Protein AF-A0A8J6YZK8-F1 (afdb_monomer)

Secondary structure (DSSP, 8-state):
-EEESS-HHHHHHHHHHHHHHSTT----EEEPPHHHHHHH-TT-EEE-------

Foldseek 3Di:
DKEAAQCVVVSVVVVVVVCVVPPPDDDDYYYDDDVVCVVQDHGDMDDDDDPDDD

Mean predicted aligned error: 2.76 Å

pLDDT: mean 95.15, std 7.05, range [59.03, 98.62]

Structure (mmCIF, N/CA/C/O backbone):
data_AF-A0A8J6YZK8-F1
#
_entry.id   AF-A0A8J6YZK8-F1
#
loop_
_atom_site.group_PDB
_atom_site.id
_atom_site.type_symbol
_atom_site.label_atom_id
_atom_site.label_alt_id
_atom_site.label_comp_id
_atom_site.label_asym_id
_atom_site.label_entity_id
_atom_site.label_seq_id
_atom_site.pdbx_PDB_ins_code
_atom_site.Cartn_x
_atom_site.Cartn_y
_atom_site.Cartn_z
_atom_site.occupancy
_atom_site.B_iso_or_equiv
_atom_site.auth_seq_id
_atom_site.auth_comp_id
_atom_site.auth_asym_id
_atom_site.auth_atom_id
_atom_site.pdbx_PDB_model_num
ATOM 1 N N . GLY A 1 1 ? -4.981 3.928 2.951 1.00 93.62 1 GLY A N 1
ATOM 2 C CA . GLY A 1 1 ? -4.824 3.081 1.752 1.00 93.62 1 GLY A CA 1
ATOM 3 C C . GLY A 1 1 ? -3.360 2.893 1.401 1.00 93.62 1 GLY A C 1
ATOM 4 O O . GLY A 1 1 ? -2.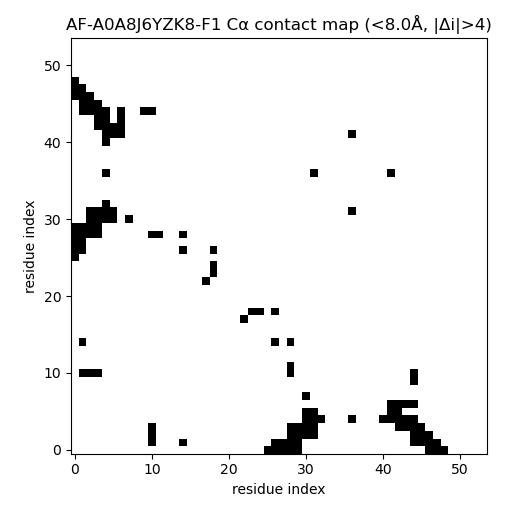530 3.696 1.815 1.00 93.62 1 GLY A O 1
ATOM 5 N N . ILE A 1 2 ? -3.053 1.838 0.654 1.00 98.25 2 ILE A N 1
ATOM 6 C CA . ILE A 1 2 ? -1.720 1.501 0.145 1.00 98.25 2 ILE A CA 1
ATOM 7 C C . ILE A 1 2 ? -1.767 1.550 -1.384 1.00 98.25 2 ILE A C 1
ATOM 9 O O . ILE A 1 2 ? -2.713 1.039 -1.989 1.00 98.25 2 ILE A O 1
ATOM 13 N N . SER A 1 3 ? -0.743 2.126 -2.009 1.00 98.44 3 SER A N 1
ATOM 14 C CA . SER A 1 3 ? -0.567 2.095 -3.465 1.00 98.44 3 SER A CA 1
ATOM 15 C C . SER A 1 3 ? 0.816 1.555 -3.829 1.00 98.44 3 SER A C 1
ATOM 17 O O . SER A 1 3 ? 1.785 1.894 -3.153 1.00 98.44 3 SER A O 1
ATOM 19 N N . HIS A 1 4 ? 0.939 0.736 -4.877 1.00 98.62 4 HIS A N 1
ATOM 20 C CA . HIS A 1 4 ? 2.223 0.151 -5.290 1.00 98.62 4 HIS A CA 1
ATOM 21 C C . HIS A 1 4 ? 2.499 0.241 -6.794 1.00 98.62 4 HIS A C 1
ATOM 23 O O . HIS A 1 4 ? 1.591 0.106 -7.603 1.00 98.62 4 HIS A O 1
ATOM 29 N N . ALA A 1 5 ? 3.762 0.384 -7.191 1.00 98.44 5 ALA A N 1
ATOM 30 C CA . ALA A 1 5 ? 4.187 0.342 -8.590 1.00 98.44 5 ALA A CA 1
ATOM 31 C C . ALA A 1 5 ? 4.774 -1.040 -8.930 1.00 98.44 5 ALA A C 1
ATOM 33 O O . ALA A 1 5 ? 5.971 -1.261 -8.740 1.00 98.44 5 ALA A O 1
ATOM 34 N N . ASP A 1 6 ? 3.930 -1.959 -9.420 1.00 97.44 6 ASP A N 1
ATOM 35 C CA . ASP A 1 6 ? 4.320 -3.314 -9.868 1.00 97.44 6 ASP A CA 1
ATOM 36 C C . ASP A 1 6 ? 5.063 -4.157 -8.799 1.00 97.44 6 ASP A C 1
ATOM 38 O O . ASP A 1 6 ? 6.026 -4.867 -9.089 1.00 97.44 6 ASP A O 1
ATOM 42 N N . VAL A 1 7 ? 4.645 -4.029 -7.528 1.00 98.19 7 VAL A N 1
ATOM 43 C CA . VAL A 1 7 ? 5.168 -4.790 -6.370 1.00 98.19 7 VAL A CA 1
ATOM 44 C C . VAL A 1 7 ? 4.057 -5.174 -5.366 1.00 98.19 7 VAL A C 1
ATOM 46 O O . VAL A 1 7 ? 4.094 -4.759 -4.204 1.00 98.19 7 VAL A O 1
ATOM 49 N N . PRO A 1 8 ? 3.044 -5.958 -5.783 1.00 98.06 8 PRO A N 1
ATOM 50 C CA . PRO A 1 8 ? 1.897 -6.305 -4.936 1.00 98.06 8 PRO A CA 1
ATOM 51 C C . PRO A 1 8 ? 2.288 -7.060 -3.657 1.00 98.06 8 PRO A C 1
ATOM 53 O O . PRO A 1 8 ? 1.723 -6.796 -2.598 1.00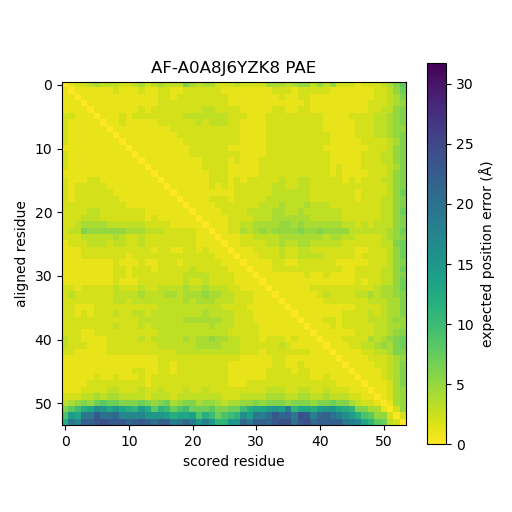 98.06 8 PRO A O 1
ATOM 56 N N . ASP A 1 9 ? 3.294 -7.936 -3.712 1.00 98.38 9 ASP A N 1
ATOM 57 C CA . ASP A 1 9 ? 3.743 -8.706 -2.542 1.00 98.38 9 ASP A CA 1
ATOM 58 C C . ASP A 1 9 ? 4.278 -7.786 -1.441 1.00 98.38 9 ASP A C 1
ATOM 60 O O . ASP A 1 9 ? 3.856 -7.865 -0.288 1.00 98.38 9 ASP A O 1
ATOM 64 N N . ARG A 1 10 ? 5.117 -6.812 -1.816 1.00 98.12 10 ARG A N 1
ATOM 65 C CA . ARG A 1 10 ? 5.634 -5.815 -0.873 1.00 98.12 10 ARG A CA 1
ATOM 66 C C . ARG A 1 10 ? 4.520 -4.925 -0.318 1.00 98.12 10 ARG A C 1
ATOM 68 O O . ARG A 1 10 ? 4.581 -4.515 0.839 1.00 98.12 10 ARG A O 1
ATOM 75 N N . ALA A 1 11 ? 3.498 -4.628 -1.121 1.00 98.38 11 ALA A N 1
ATOM 76 C CA . ALA A 1 11 ? 2.325 -3.887 -0.666 1.00 98.38 11 ALA A CA 1
ATOM 77 C C . ALA A 1 11 ? 1.521 -4.677 0.381 1.00 98.38 11 ALA A C 1
ATOM 79 O O . ALA A 1 11 ? 1.067 -4.096 1.367 1.00 98.38 11 ALA A O 1
ATOM 80 N N . ASN A 1 12 ? 1.390 -5.994 0.202 1.00 98.06 12 ASN A N 1
ATOM 81 C CA . ASN A 1 12 ? 0.717 -6.880 1.152 1.00 98.06 12 ASN A CA 1
ATOM 82 C C . ASN A 1 12 ? 1.504 -7.037 2.460 1.00 98.06 12 ASN A C 1
ATOM 84 O O . ASN A 1 12 ? 0.905 -6.993 3.530 1.00 98.06 12 ASN A O 1
ATOM 88 N N . GLU A 1 13 ? 2.836 -7.101 2.412 1.00 98.25 13 GLU A N 1
ATOM 89 C CA . GLU A 1 13 ? 3.664 -7.069 3.628 1.00 98.25 13 GLU A CA 1
ATOM 90 C C . GLU A 1 13 ? 3.424 -5.783 4.441 1.00 98.25 13 GLU A C 1
ATOM 92 O O . GLU A 1 13 ? 3.251 -5.819 5.660 1.00 98.25 13 GLU A O 1
ATOM 97 N N . VAL A 1 14 ? 3.355 -4.630 3.764 1.00 97.81 14 VAL A N 1
ATOM 98 C CA . VAL A 1 14 ? 3.031 -3.345 4.405 1.00 97.81 14 VAL A CA 1
ATOM 99 C C . VAL A 1 14 ? 1.599 -3.340 4.946 1.00 97.81 14 VAL A C 1
ATOM 101 O O . VAL A 1 14 ? 1.358 -2.796 6.025 1.00 97.81 14 VAL A O 1
ATOM 104 N N . ARG A 1 15 ? 0.649 -3.972 4.249 1.00 97.50 15 ARG A N 1
ATOM 105 C CA . ARG A 1 15 ? -0.727 -4.141 4.731 1.00 97.50 15 ARG A CA 1
ATOM 106 C C . ARG A 1 15 ? -0.766 -4.903 6.048 1.00 97.50 15 ARG A C 1
ATOM 108 O O . ARG A 1 15 ? -1.381 -4.409 6.985 1.00 97.50 15 ARG A O 1
ATOM 115 N N . GLU A 1 16 ? -0.076 -6.034 6.156 1.00 97.50 16 GLU A N 1
ATOM 116 C CA . GLU A 1 16 ? -0.023 -6.807 7.404 1.00 97.50 16 GLU A CA 1
ATOM 117 C C . GLU A 1 16 ? 0.564 -5.994 8.566 1.00 97.50 16 GLU A C 1
ATOM 119 O O . GLU A 1 16 ? 0.118 -6.105 9.711 1.00 97.50 16 GLU A O 1
ATOM 124 N N . MET A 1 17 ? 1.570 -5.158 8.290 1.00 97.06 17 MET A N 1
ATOM 125 C CA . MET A 1 17 ? 2.132 -4.245 9.289 1.00 97.06 17 MET A CA 1
ATOM 126 C C . MET A 1 17 ? 1.103 -3.198 9.737 1.00 97.06 17 MET A C 1
ATOM 128 O O . MET A 1 17 ? 0.984 -2.919 10.933 1.00 97.06 17 MET A O 1
ATOM 132 N N . LEU A 1 18 ? 0.346 -2.630 8.795 1.00 96.00 18 LEU A N 1
ATOM 133 C CA . LEU A 1 18 ? -0.677 -1.629 9.085 1.00 96.00 18 LEU A CA 1
ATOM 134 C C . LEU A 1 18 ? -1.892 -2.224 9.801 1.00 96.00 18 LEU A C 1
ATOM 136 O O . LEU A 1 18 ? -2.374 -1.594 10.732 1.00 96.00 18 LEU A O 1
ATOM 140 N N . GLU A 1 19 ? -2.331 -3.437 9.463 1.00 96.06 19 GLU A N 1
ATOM 141 C CA . GLU A 1 19 ? -3.422 -4.135 10.163 1.00 96.06 19 GLU A CA 1
ATOM 142 C C . GLU A 1 19 ? -3.074 -4.407 11.635 1.00 96.06 19 GLU A C 1
ATOM 144 O O . GLU A 1 19 ? -3.927 -4.273 12.511 1.00 96.06 19 GLU A O 1
ATOM 149 N N . LYS A 1 20 ? -1.807 -4.729 11.932 1.00 97.19 20 LYS A N 1
ATOM 150 C CA . LYS A 1 20 ? -1.319 -4.877 13.316 1.00 97.19 20 LYS A CA 1
ATOM 151 C C . LYS A 1 20 ? -1.245 -3.540 14.055 1.00 97.19 20 LYS A C 1
ATOM 153 O O . LYS A 1 20 ? -1.470 -3.499 15.261 1.00 97.19 20 LYS A O 1
ATOM 158 N N . THR A 1 21 ? -0.899 -2.464 13.348 1.00 95.81 21 THR A N 1
ATOM 159 C CA . THR A 1 21 ? -0.719 -1.123 13.932 1.00 95.81 21 THR A CA 1
ATOM 160 C C . THR A 1 21 ? -2.054 -0.408 14.152 1.00 95.81 21 THR A C 1
ATOM 162 O O . THR A 1 21 ? -2.224 0.284 15.152 1.00 95.81 21 THR A O 1
ATOM 165 N N . PHE A 1 22 ? -3.014 -0.610 13.247 1.00 93.50 22 PHE A N 1
ATOM 166 C CA . PHE A 1 22 ? 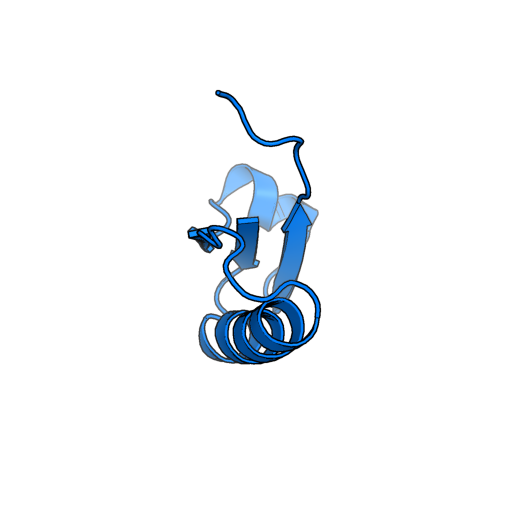-4.345 -0.006 13.259 1.00 93.50 22 PHE A CA 1
ATOM 167 C C . PHE A 1 22 ? -5.425 -1.093 13.124 1.00 93.50 22 PHE A C 1
ATOM 169 O O . PHE A 1 22 ? -6.032 -1.240 12.058 1.00 93.50 22 PHE A O 1
ATOM 176 N N . PRO A 1 23 ? -5.672 -1.885 14.183 1.00 94.62 23 PRO A N 1
ATOM 177 C CA . PRO A 1 23 ? -6.645 -2.968 14.128 1.00 94.62 23 PRO A CA 1
ATOM 178 C C . PRO A 1 23 ? -8.041 -2.462 13.752 1.00 94.62 23 PRO A C 1
ATOM 180 O O . PRO A 1 23 ? -8.555 -1.527 14.362 1.00 94.62 23 PRO A O 1
ATOM 183 N N . GLY A 1 24 ? -8.658 -3.096 12.754 1.00 91.25 24 GLY A N 1
ATOM 184 C CA . GLY A 1 24 ? -10.008 -2.760 12.290 1.00 91.25 24 GLY A CA 1
ATOM 185 C C . GLY A 1 24 ? -10.097 -1.565 11.337 1.00 91.25 24 GLY A C 1
ATOM 186 O O . GLY A 1 24 ? -11.183 -1.303 10.828 1.00 91.25 24 GLY A O 1
ATOM 187 N N . ALA A 1 25 ? -8.990 -0.871 11.048 1.00 92.19 25 ALA A N 1
ATOM 188 C CA . ALA A 1 25 ? -8.996 0.207 10.064 1.00 92.19 25 ALA A CA 1
ATOM 189 C C . ALA A 1 25 ? -9.219 -0.345 8.640 1.00 92.19 25 ALA A C 1
ATOM 191 O O . ALA A 1 25 ? -8.581 -1.334 8.259 1.00 92.19 25 ALA A O 1
ATOM 192 N N . PRO A 1 26 ? -10.072 0.288 7.813 1.00 92.88 26 PRO A N 1
ATOM 193 C CA . PRO A 1 26 ? -10.247 -0.114 6.425 1.00 92.88 26 PRO A CA 1
ATOM 194 C C . PRO A 1 26 ? -8.979 0.191 5.616 1.00 92.88 26 PRO A C 1
ATOM 196 O O . PRO A 1 26 ? -8.539 1.336 5.497 1.00 92.88 26 PRO A O 1
ATOM 199 N N . ILE A 1 27 ? -8.379 -0.845 5.025 1.00 95.38 27 ILE A N 1
ATOM 200 C CA . ILE A 1 27 ? -7.172 -0.713 4.202 1.00 95.38 27 ILE A CA 1
ATOM 201 C C . ILE A 1 27 ? -7.469 -1.186 2.782 1.00 95.38 27 ILE A C 1
ATOM 203 O O . ILE A 1 27 ? -7.668 -2.369 2.525 1.00 95.3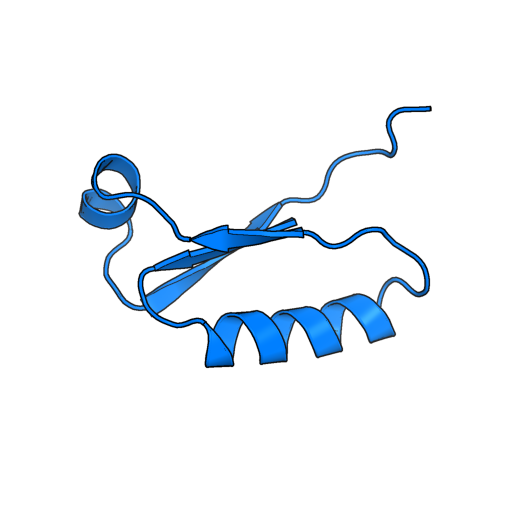8 27 ILE A O 1
ATOM 207 N N . VAL A 1 28 ? -7.441 -0.242 1.842 1.00 95.69 28 VAL A N 1
ATOM 208 C CA . VAL A 1 28 ? -7.514 -0.516 0.403 1.00 95.69 28 VAL A CA 1
ATOM 209 C C . VAL A 1 28 ? -6.100 -0.578 -0.169 1.00 95.69 28 VAL A C 1
ATOM 211 O O . VAL A 1 28 ? -5.310 0.334 0.083 1.00 95.69 28 VAL A O 1
ATOM 214 N N . VAL A 1 29 ? -5.792 -1.624 -0.940 1.00 97.75 29 VAL A N 1
ATOM 215 C CA . VAL A 1 29 ? -4.543 -1.765 -1.708 1.00 97.75 29 VAL A CA 1
ATOM 216 C C . VAL A 1 29 ? -4.839 -1.509 -3.185 1.00 97.75 29 VAL A C 1
ATOM 218 O O . VAL A 1 29 ? -5.810 -2.038 -3.719 1.00 97.75 29 VAL A O 1
ATOM 221 N N . THR A 1 30 ? -4.020 -0.687 -3.836 1.00 98.19 30 THR A N 1
ATOM 222 C CA . THR A 1 30 ? -4.199 -0.260 -5.233 1.00 98.19 30 THR A CA 1
ATOM 223 C C . THR A 1 30 ? -2.881 -0.246 -5.997 1.00 98.19 30 THR A C 1
ATOM 225 O O . THR A 1 30 ? -1.807 -0.115 -5.412 1.00 98.19 30 THR A O 1
ATOM 228 N N . GLU A 1 31 ? -2.950 -0.340 -7.321 1.00 98.38 31 GLU A N 1
ATOM 229 C CA . GLU A 1 31 ? -1.786 -0.166 -8.187 1.00 98.38 31 GLU A CA 1
ATOM 230 C C . GLU A 1 31 ? -1.595 1.312 -8.571 1.00 98.38 31 GLU A C 1
ATOM 232 O O . GLU A 1 31 ? -2.552 2.046 -8.826 1.00 98.38 31 GLU A O 1
ATOM 237 N N . ILE A 1 32 ? -0.340 1.756 -8.626 1.00 98.50 32 ILE A N 1
ATOM 238 C CA . ILE A 1 32 ? 0.069 3.063 -9.136 1.00 98.50 32 ILE A CA 1
ATOM 239 C C . ILE A 1 32 ? 0.051 3.016 -10.665 1.00 98.50 32 ILE A C 1
ATOM 241 O O . ILE A 1 32 ? 0.841 2.313 -11.290 1.00 98.50 32 ILE A O 1
ATOM 245 N N . GLY A 1 33 ? -0.815 3.829 -11.271 1.00 97.44 33 GLY A N 1
ATOM 246 C CA . GLY A 1 33 ? -0.914 3.950 -12.725 1.00 97.44 33 GLY A CA 1
ATOM 247 C C . GLY A 1 33 ? 0.280 4.657 -13.384 1.00 97.44 33 GLY A C 1
ATOM 248 O O . GLY A 1 33 ? 1.078 5.337 -12.735 1.00 97.44 33 GLY A O 1
ATOM 249 N N . ALA A 1 34 ? 0.353 4.559 -14.715 1.00 96.69 34 ALA A N 1
ATOM 250 C CA . ALA A 1 34 ? 1.505 4.967 -15.529 1.00 96.69 34 ALA A CA 1
ATOM 251 C C . ALA A 1 34 ? 1.989 6.416 -15.317 1.00 96.69 34 ALA A C 1
ATOM 253 O O . ALA A 1 34 ? 3.194 6.659 -15.291 1.00 96.69 34 ALA A O 1
ATOM 254 N N . VAL A 1 35 ? 1.080 7.383 -15.142 1.00 98.25 35 VAL A N 1
ATOM 255 C CA . VAL A 1 35 ? 1.451 8.803 -14.978 1.00 98.25 35 VAL A CA 1
ATOM 256 C C . VAL A 1 35 ? 2.254 9.013 -13.695 1.00 98.25 35 VAL A C 1
ATOM 258 O O . VAL A 1 35 ? 3.342 9.584 -13.727 1.00 98.25 35 VAL A O 1
ATOM 261 N N . ILE A 1 36 ? 1.748 8.511 -12.569 1.00 98.19 36 ILE A N 1
ATOM 262 C CA . ILE A 1 36 ? 2.435 8.615 -11.278 1.00 98.19 36 ILE A CA 1
ATOM 263 C C . ILE A 1 36 ? 3.674 7.712 -11.291 1.00 98.19 36 ILE A C 1
ATOM 265 O O . ILE A 1 36 ? 4.760 8.162 -10.932 1.00 98.19 36 ILE A O 1
ATOM 269 N N . GLY A 1 37 ? 3.538 6.480 -11.792 1.00 97.50 37 GLY A N 1
ATOM 270 C CA . GLY A 1 37 ? 4.617 5.495 -11.893 1.00 97.50 37 GLY A CA 1
ATOM 271 C C . GLY A 1 37 ? 5.841 5.997 -12.663 1.00 97.50 37 GLY A C 1
ATOM 272 O O . GLY A 1 37 ? 6.965 5.712 -12.264 1.00 97.50 37 GLY A O 1
ATOM 273 N N . THR A 1 38 ? 5.645 6.816 -13.703 1.00 97.94 38 THR A N 1
ATOM 274 C CA . THR A 1 38 ? 6.742 7.441 -14.470 1.00 97.94 38 THR A CA 1
ATOM 275 C C . THR A 1 38 ? 7.620 8.356 -13.609 1.00 97.94 38 THR A C 1
ATOM 277 O O . THR A 1 38 ? 8.810 8.490 -13.879 1.00 97.94 38 THR A O 1
ATOM 280 N N . HIS A 1 39 ? 7.060 8.970 -12.564 1.00 98.25 39 HIS A N 1
ATOM 281 C CA . HIS A 1 39 ? 7.784 9.895 -11.689 1.00 98.25 39 HIS A CA 1
ATOM 282 C C . HIS A 1 39 ? 8.400 9.198 -10.474 1.00 98.25 39 HIS A C 1
ATOM 284 O O . HIS A 1 39 ? 9.500 9.553 -10.060 1.00 98.25 39 HIS A O 1
ATOM 290 N N . VAL A 1 40 ? 7.688 8.230 -9.889 1.00 98.06 40 VAL A N 1
ATOM 291 C CA . VAL A 1 40 ? 8.121 7.561 -8.649 1.00 98.06 40 VAL A CA 1
ATOM 292 C C . VAL A 1 40 ? 8.984 6.321 -8.901 1.00 98.06 40 VAL A C 1
ATOM 294 O O . VAL A 1 40 ? 9.798 5.961 -8.054 1.00 98.06 40 VAL A O 1
ATOM 297 N N . GLY A 1 41 ? 8.857 5.718 -10.087 1.00 97.62 41 GLY A N 1
ATOM 298 C CA . GLY A 1 41 ? 9.582 4.521 -10.500 1.00 97.62 41 GLY A CA 1
ATOM 299 C C . GLY A 1 41 ? 8.897 3.205 -10.111 1.00 97.62 41 GLY A C 1
ATOM 300 O O . GLY A 1 41 ? 8.026 3.140 -9.244 1.00 97.62 41 GLY A O 1
ATOM 301 N N . LYS A 1 42 ? 9.304 2.116 -10.776 1.00 96.75 42 LYS A N 1
ATOM 302 C CA . LYS A 1 42 ? 8.897 0.750 -10.411 1.00 96.75 42 LYS A CA 1
ATOM 303 C C . LYS A 1 42 ? 9.434 0.399 -9.020 1.00 96.75 42 LYS A C 1
ATOM 305 O O . LYS A 1 42 ? 10.576 0.715 -8.699 1.00 96.75 42 LYS A O 1
ATOM 310 N N . GLY A 1 43 ? 8.628 -0.294 -8.218 1.00 97.38 43 GLY A N 1
ATOM 311 C CA . GLY A 1 43 ? 8.987 -0.710 -6.861 1.00 97.38 43 GLY A CA 1
ATOM 312 C C . GLY A 1 43 ? 8.535 0.242 -5.754 1.00 97.38 43 GLY A C 1
ATOM 313 O O . GLY A 1 43 ? 8.666 -0.098 -4.580 1.00 97.38 43 GLY A O 1
ATOM 314 N N . THR A 1 44 ? 7.980 1.409 -6.088 1.00 98.50 44 THR A N 1
ATOM 315 C CA . THR A 1 44 ? 7.413 2.324 -5.091 1.00 98.50 44 THR A CA 1
ATOM 316 C 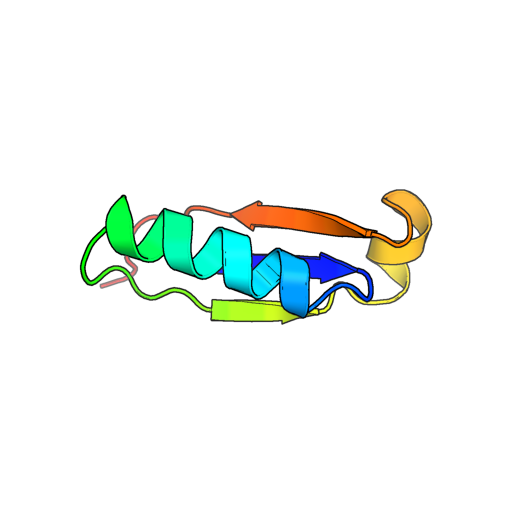C . THR A 1 44 ? 6.244 1.683 -4.349 1.00 98.50 4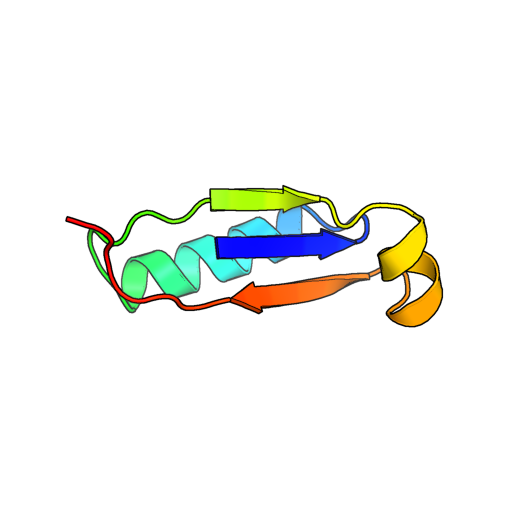4 THR A C 1
ATOM 318 O O . THR A 1 44 ? 5.365 1.084 -4.964 1.00 98.50 44 THR A O 1
ATOM 321 N N . VAL A 1 45 ? 6.197 1.893 -3.033 1.00 98.44 45 VAL A N 1
ATOM 322 C CA . VAL A 1 45 ? 5.022 1.652 -2.189 1.00 98.44 45 VAL A CA 1
ATOM 323 C C . VAL A 1 45 ? 4.713 2.940 -1.431 1.00 98.44 45 VAL A C 1
ATOM 325 O O . VAL A 1 45 ? 5.611 3.550 -0.853 1.00 98.44 45 VAL A O 1
ATOM 328 N N . ALA A 1 46 ? 3.453 3.362 -1.443 1.00 98.25 46 ALA A N 1
ATOM 329 C CA . ALA A 1 46 ? 2.965 4.564 -0.781 1.00 98.25 46 ALA A CA 1
ATOM 330 C C . ALA A 1 46 ? 1.878 4.212 0.240 1.00 98.25 46 ALA A C 1
ATOM 332 O O . ALA A 1 46 ? 1.066 3.316 0.009 1.00 98.25 46 ALA A O 1
ATOM 333 N N . ILE A 1 47 ? 1.850 4.948 1.351 1.00 97.69 47 ILE A N 1
ATOM 334 C CA . ILE A 1 47 ? 0.816 4.861 2.386 1.00 97.69 47 ILE A CA 1
ATOM 335 C C . ILE A 1 47 ? 0.129 6.223 2.458 1.00 97.69 47 ILE A C 1
ATOM 337 O O . ILE A 1 47 ? 0.794 7.242 2.633 1.00 97.69 47 ILE A O 1
ATOM 341 N N . ALA A 1 48 ? -1.196 6.230 2.349 1.00 95.75 48 ALA A N 1
ATOM 342 C CA . ALA A 1 48 ? -2.027 7.407 2.561 1.00 95.75 48 ALA A CA 1
ATOM 343 C C . ALA A 1 48 ? -2.967 7.161 3.743 1.00 95.75 48 ALA A C 1
ATOM 345 O O . ALA A 1 48 ? -3.675 6.151 3.782 1.00 95.75 48 ALA A O 1
ATOM 346 N N . LEU A 1 49 ? -2.973 8.086 4.697 1.00 93.94 49 LEU A N 1
ATOM 347 C CA . LEU A 1 49 ? -3.865 8.084 5.850 1.00 93.94 49 LEU A CA 1
ATOM 348 C C . LEU A 1 49 ? -4.864 9.225 5.667 1.00 93.94 49 LEU A C 1
ATOM 350 O O . LEU A 1 49 ? -4.467 10.345 5.351 1.00 93.94 49 LEU A O 1
ATOM 354 N N . ALA A 1 50 ? -6.139 8.923 5.856 1.00 91.25 50 ALA A N 1
ATOM 355 C CA . ALA A 1 50 ? -7.223 9.890 5.854 1.00 91.25 50 ALA A CA 1
ATOM 356 C C . ALA A 1 50 ? -8.064 9.658 7.120 1.00 91.25 50 ALA A C 1
ATOM 358 O O . ALA A 1 50 ? -8.070 8.529 7.623 1.00 91.25 50 ALA A O 1
ATOM 359 N N . PRO A 1 51 ? -8.714 10.700 7.667 1.00 87.94 51 PRO A N 1
ATOM 360 C CA . PRO A 1 51 ? -9.740 10.500 8.682 1.00 87.94 51 PRO A CA 1
ATOM 361 C C . PRO A 1 51 ? -10.853 9.606 8.126 1.00 87.94 51 PRO A C 1
ATOM 363 O O . PRO A 1 51 ? -11.049 9.544 6.912 1.00 87.94 51 PRO A O 1
ATOM 366 N N . ASP A 1 52 ? -11.554 8.915 9.018 1.00 79.88 52 ASP A N 1
ATOM 367 C CA . ASP A 1 52 ? -12.742 8.160 8.632 1.00 79.88 52 ASP A CA 1
ATOM 368 C C . ASP A 1 52 ? -13.811 9.144 8.135 1.00 79.88 52 ASP A C 1
ATOM 370 O O . ASP A 1 52 ? -14.041 10.179 8.772 1.00 79.88 52 ASP A O 1
ATOM 374 N N . GLU A 1 53 ? -14.404 8.864 6.977 1.00 67.75 53 GLU A N 1
ATOM 375 C CA . GLU A 1 53 ? -15.573 9.603 6.500 1.00 67.75 53 GLU A CA 1
ATOM 376 C C . GLU A 1 53 ? -16.802 8.857 7.028 1.00 67.75 53 GLU A C 1
ATOM 378 O O . GLU A 1 53 ? -17.089 7.750 6.574 1.00 67.75 53 GLU A O 1
ATOM 383 N N . GLU A 1 54 ? -17.459 9.431 8.041 1.00 59.03 54 GLU A N 1
ATOM 384 C CA . GLU A 1 54 ? -18.714 8.916 8.616 1.00 59.03 54 GLU A CA 1
ATOM 385 C C . GLU A 1 54 ? -19.874 8.967 7.605 1.00 59.03 54 GLU A C 1
ATOM 387 O O . GLU A 1 54 ? -20.014 10.001 6.905 1.00 59.03 54 GLU A O 1
#

Radius of gyration: 11.77 Å; Cα contacts (8 Å, |Δi|>4): 65; chains: 1; bounding box: 28×19×30 Å

Nearest PDB structures (foldseek):
  5uxy-assemb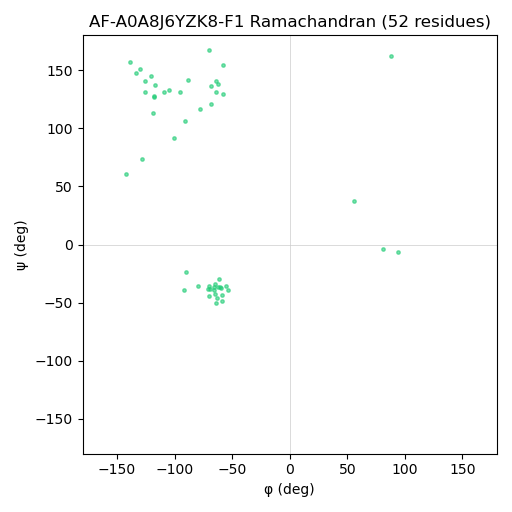ly1_A  TM=9.136E-01  e=2.071E-01  Lachnospira eligens
  4x9x-assembly1_A  TM=9.003E-01  e=5.200E-01  Staphylococcus aureus subsp. aureus MW2
  5v85-assembly1_B  TM=8.967E-01  e=5.991E-01  Mediterraneibacter gnavus ATCC 29149
  5y2w-assembly1_A-2  TM=6.445E-01  e=8.829E+00  Synechocystis sp. PCC 6803 substr. Kazusa

Sequence (54 aa):
GISHADVPDRANEVREMLEKTFPGAPIVVTEIGAVIGTHVGKGTVAIALAPDEE

Solvent-accessible surface area (backbone atoms only — not comparable to full-atom values): 3321 Å² total; per-residue (Å²): 61,37,38,17,17,93,35,67,68,64,44,49,56,51,44,57,53,45,47,71,74,42,71,88,60,86,75,51,78,45,76,47,53,70,77,61,26,71,76,69,33,81,63,41,71,47,80,50,88,75,81,85,84,129

=== Feature glossary ===
Feature key, reading from the visual/contextual features back to the raw sequence:

Rendered structure images. Six rendered views show the 3D structure from the faces of a cube — i.e. along ±x, ±y, ±z. Rendering representation is drawn randomly per protein from cartoon (secondary-structure ribbons), sticks (backbone bonds), or molecular surface; coloring is either N→C rainbow (blue at the N-terminus through red at the C-terminus) or one color per chain.

Contact-map, Ramachandran, and PAE plots. The contact map is a binary N×N matrix image: pixel (i, j) is dark where Cα_i and Cα_j are within 8 Å and |i−j|>4. Because the |i−j|>4 filter removes local helical contacts, off-diagonal stripes parallel to the main diagonal indicate parallel β-sheets; stripes perpendicular to it indicate antiparallel β-sheets. The Ramachandran plot scatters every residue's (φ, ψ) pair against the sterically allowed regions. The PAE heatmap renders the predicted-aligned-error matrix.

InterPro / GO / CATH / organism. Database cross-references. InterPro integrates a dozen domain/family signature databases into unified entries with residue-range hits. GO terms attach function/process/location labels with evidence codes. CATH codes position the fold in a four-level structural taxonomy. Organism is the NCBI-taxonomy species name.

Nearest PDB structures. The Foldseek neighbor list gives the closest experimentally determined structures in the PDB, ranked by structural alignment. TM-score near 1 means near-identical fold; near 0.3 means only rough topology match. This is how one finds what a novel AlphaFold prediction most resembles in the solved-structure universe.

Predicted aligned error. PAE(i, j) answers: if I align the predicted and true structures on residue i, how far off (in Å) do I expect residue j to be? A block-diagonal PAE matrix with low values on the blocks and high values off-diagonal is the signature of a multi-domain protein with confidently predicted domains but uncertain inter-domain orientation.

Solvent-accessible surface area. Accessible surface area quantifies burial. A residue with SASA near zero is packed into the hydrophobic core; one with SASA >100 Å² sits on the surface. Computed here via the Shrake–Rupley numerical algorithm with a 1.4 Å probe.

B-factor. B-factor (Debye–Waller factor) reflects atomic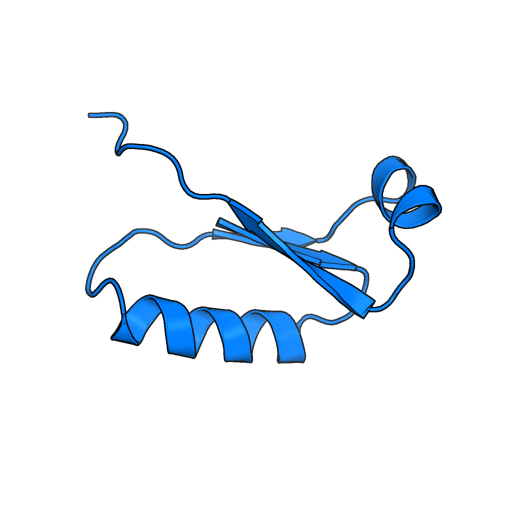 displacement in the crystal lattice. It is an experimental observable (units Å²), not a prediction; low values mean the atom is pinned down, high values mean it moves or is heterogeneous across the crystal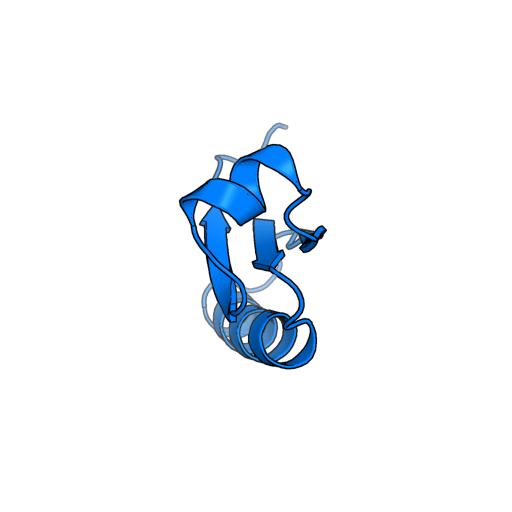.

pLDDT. For AlphaFold models, the B-factor field carries pLDDT — the model's own estimate of local accuracy on a 0–100 scale. Regions with pLDDT<50 should be treated as essentially unmodeled; they often correspond to intrinsically disordered segments.

Backbone torsions (φ/ψ). φ (phi) and ψ (psi) are the two rotatable backbone dihedrals per residue: φ is the C(i-1)–N–Cα–C torsion, ψ is the N–Cα–C–N(i+1) torsion, both in degrees on (−180°, 180°]. α-helical residues cluster near (−60°, −45°); β-strand residues near (−120°, +130°). A Ramachandran plot is simply a scatter of (φ, ψ) for every residue.

Radius of gyration, Cα contacts, bounding box. Radius of gyration (Rg) is the root-mean-square distance of Cα atoms from their centroid — a single number for overall size and compactness. A globular domain of N residues has Rg ≈ 2.2·N^0.38 Å; an extended or disordered chain has a much larger Rg. The Cα contact count is the number of residue pairs whose Cα atoms are within 8 Å and are more than four positions apart in sequence — a standard proxy for tertiary packing density. The bounding box is the smallest axis-aligned box enclosing all Cα atoms.

Secondary structure (3-state, P-SEA). Three-state secondary structure (P-SEA) collapses the eight DSSP classes into helix (a), strand (b), and coil (c). P-SEA assigns these from Cα geometry alone — distances and angles — without requiring backbone oxygens, so it works on any Cα trace.

Secondary structure (8-state, DSSP). DSSP 8-state secondary structure assigns each residue one of H (α-helix), G (3₁₀-helix), I (π-helix), E (extended β-strand), B (isolated β-bridge), T (hydrogen-bonded turn), S (bend), or '-' (coil). The assignment is computed from backbone hydrogen-bond geometry via the Kabsch–Sander algorithm.

Foldseek 3Di. A 3Di character summarizes, for each residue, the relative orientation of the Cα frame of its nearest spatial neighbor. Because it encodes fold topology rather than chemistry, 3Di alignments detect remote structural similarity that sequence alignment misses.

mmCIF coordinates. The mmCIF block holds the 3D Cartesian coordinates of each backbone atom (N, Cα, C, O) in ångströms. mmCIF is the PDB's canonical archive format — a tagged-loop text representation of the atomic model.

Sequence. Sequence gives the chain of amino acids in standard one-letter code (A=alanine, C=cysteine, …, Y=tyrosine), read N→C. It is the only feature that is directly encoded by the gene; all structural features are derived from the folded form of this sequence.